Protein AF-A0A919N5I5-F1 (afdb_monomer)

Structure (mmCIF, N/CA/C/O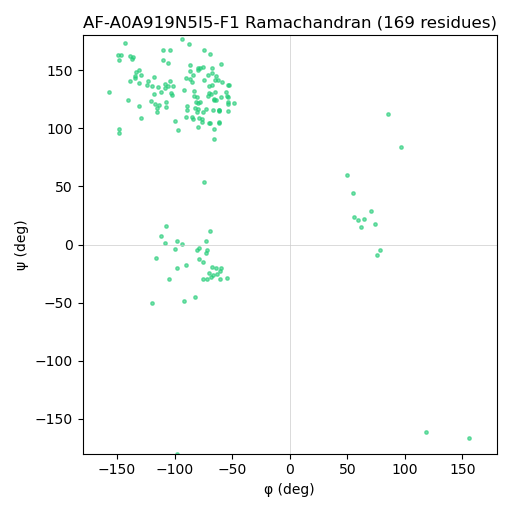 backbone):
data_AF-A0A919N5I5-F1
#
_entry.id   AF-A0A919N5I5-F1
#
loop_
_atom_site.group_PDB
_atom_site.id
_atom_site.type_symbol
_atom_site.label_atom_id
_atom_site.label_alt_id
_atom_site.label_comp_id
_atom_site.label_asym_id
_atom_site.label_entity_id
_atom_site.label_seq_id
_atom_site.pdbx_PDB_ins_code
_atom_site.Cartn_x
_atom_site.Cartn_y
_atom_site.Cartn_z
_atom_site.occupancy
_atom_site.B_iso_or_equiv
_atom_site.auth_seq_id
_atom_site.auth_comp_id
_atom_site.auth_asym_id
_atom_site.auth_atom_id
_atom_site.pdbx_PDB_model_num
ATOM 1 N N . MET A 1 1 ? -65.461 -66.651 -20.686 1.00 48.34 1 MET A N 1
ATOM 2 C CA . MET A 1 1 ? -64.246 -66.609 -21.538 1.00 48.34 1 MET A CA 1
ATOM 3 C C . MET A 1 1 ? -64.156 -65.234 -22.197 1.00 48.34 1 MET A C 1
ATOM 5 O O . MET A 1 1 ? -65.211 -64.728 -22.556 1.00 48.34 1 MET A O 1
ATOM 9 N N . ARG A 1 2 ? -62.933 -64.692 -22.369 1.00 40.25 2 ARG A N 1
ATOM 10 C CA . ARG A 1 2 ? -62.516 -63.310 -22.759 1.00 40.25 2 ARG A CA 1
ATOM 11 C C . ARG A 1 2 ? -62.177 -62.447 -21.528 1.00 40.25 2 ARG A C 1
ATOM 13 O O . ARG A 1 2 ? -63.072 -61.957 -20.861 1.00 40.25 2 ARG A O 1
ATOM 20 N N . SER A 1 3 ? -60.959 -62.532 -20.989 1.00 40.25 3 SER A N 1
ATOM 21 C CA . SER A 1 3 ? -59.643 -62.041 -21.462 1.00 40.25 3 SER A CA 1
ATOM 22 C C . SER A 1 3 ? -59.377 -60.580 -21.084 1.00 40.25 3 SER A C 1
ATOM 24 O O . SER A 1 3 ? -59.998 -59.657 -21.594 1.00 40.25 3 SER A O 1
ATOM 26 N N . ILE A 1 4 ? -58.400 -60.457 -20.190 1.00 49.78 4 ILE A N 1
ATOM 27 C CA . ILE A 1 4 ? -57.733 -59.305 -19.580 1.00 49.78 4 ILE A CA 1
ATOM 28 C C . ILE A 1 4 ? -56.972 -58.484 -20.633 1.00 49.78 4 ILE A C 1
ATOM 30 O O . ILE A 1 4 ? -56.346 -59.081 -21.498 1.00 49.78 4 ILE A O 1
ATOM 34 N N . PHE A 1 5 ? -56.921 -57.155 -20.488 1.00 42.16 5 PHE A N 1
ATOM 35 C CA . PHE A 1 5 ? -55.751 -56.338 -20.856 1.00 42.16 5 PHE A CA 1
ATOM 36 C C . PHE A 1 5 ? -55.679 -55.127 -19.912 1.00 42.16 5 PHE A C 1
ATOM 38 O O . PHE A 1 5 ? -56.416 -54.155 -20.064 1.00 42.16 5 PHE A O 1
ATOM 45 N N . ARG A 1 6 ? -54.823 -55.208 -18.884 1.00 51.31 6 ARG A N 1
ATOM 46 C CA . ARG A 1 6 ? -54.461 -54.059 -18.041 1.00 51.31 6 ARG A CA 1
ATOM 47 C C . ARG A 1 6 ? -53.255 -53.377 -18.674 1.00 51.31 6 ARG A C 1
ATOM 49 O O . ARG A 1 6 ? -52.186 -53.972 -18.755 1.00 51.31 6 ARG A O 1
ATOM 56 N N . TRP A 1 7 ? -53.445 -52.142 -19.116 1.00 39.84 7 TRP A N 1
ATOM 57 C CA . TRP A 1 7 ? -52.372 -51.275 -19.583 1.00 39.84 7 TRP A CA 1
ATOM 58 C C . TRP A 1 7 ? -51.662 -50.669 -18.370 1.00 39.84 7 TRP A C 1
ATOM 60 O O . TRP A 1 7 ? -52.276 -49.933 -17.600 1.00 39.84 7 TRP A O 1
ATOM 70 N N . PHE A 1 8 ? -50.380 -50.982 -18.186 1.00 46.28 8 PHE A N 1
ATOM 71 C CA . PHE A 1 8 ? -49.510 -50.220 -17.293 1.00 46.28 8 PHE A CA 1
ATOM 72 C C . PHE A 1 8 ? -48.951 -49.033 -18.082 1.00 46.28 8 PHE A C 1
ATOM 74 O O . PHE A 1 8 ? -48.143 -49.214 -18.990 1.00 46.28 8 PHE A O 1
ATOM 81 N N . ALA A 1 9 ? -49.402 -47.822 -17.759 1.00 48.09 9 ALA A N 1
ATOM 82 C CA . ALA A 1 9 ? -48.780 -46.600 -18.251 1.00 48.09 9 ALA A CA 1
ATOM 83 C C . ALA A 1 9 ? -47.470 -46.371 -17.483 1.00 48.09 9 ALA A C 1
ATOM 85 O O . ALA A 1 9 ? -47.483 -46.145 -16.273 1.00 48.09 9 ALA A O 1
ATOM 86 N N . VAL A 1 10 ? -46.337 -46.449 -18.180 1.00 51.06 10 VAL A N 1
ATOM 87 C CA . VAL A 1 10 ? -45.037 -46.024 -17.650 1.00 51.06 10 VAL A CA 1
ATOM 88 C C . VAL A 1 10 ? -44.977 -44.500 -17.752 1.00 51.06 10 VAL A C 1
ATOM 90 O O . VAL A 1 10 ? -44.902 -43.947 -18.846 1.00 51.06 10 VAL A O 1
ATOM 93 N N . LEU A 1 11 ? -45.042 -43.814 -16.610 1.00 48.66 11 LEU A N 1
ATOM 94 C CA . LEU A 1 11 ? -44.773 -42.380 -16.513 1.00 48.66 11 LEU A CA 1
ATOM 95 C C . LEU A 1 11 ? -43.258 -42.159 -16.572 1.00 48.66 11 LEU A C 1
ATOM 97 O O . LEU A 1 11 ? -42.541 -42.456 -15.619 1.00 48.66 11 LEU A O 1
ATOM 101 N N . VAL A 1 12 ? -42.770 -41.629 -17.692 1.00 52.97 12 VAL A N 1
ATOM 102 C CA . VAL A 1 12 ? -41.403 -41.107 -17.797 1.00 52.97 12 VAL A CA 1
ATOM 103 C C . VAL A 1 12 ? -41.393 -39.716 -17.165 1.00 52.97 12 VAL A C 1
ATOM 105 O O . VAL A 1 12 ? -41.841 -38.741 -17.768 1.00 52.97 12 VAL A O 1
ATOM 108 N N . ALA A 1 13 ? -40.909 -39.619 -15.927 1.00 51.59 13 ALA A N 1
ATOM 109 C CA . ALA A 1 13 ? -40.648 -38.336 -15.287 1.00 51.59 13 ALA A CA 1
ATOM 110 C C . ALA A 1 13 ? -39.449 -37.671 -15.983 1.00 51.59 13 ALA A C 1
ATOM 112 O O . ALA A 1 13 ? -38.303 -38.079 -15.808 1.00 51.59 13 ALA A O 1
ATOM 113 N N . SER A 1 14 ? -39.724 -36.662 -16.808 1.00 55.22 14 SER A N 1
ATOM 114 C CA . SER A 1 14 ? -38.689 -35.828 -17.417 1.00 55.22 14 SER A CA 1
ATOM 115 C C . SER A 1 14 ? -38.164 -34.860 -16.360 1.00 55.22 14 SER A C 1
ATOM 117 O O . SER A 1 14 ? -38.851 -33.910 -15.987 1.00 55.22 14 SER A O 1
ATOM 119 N N . ALA A 1 15 ? -36.961 -35.114 -15.846 1.00 57.22 15 ALA A N 1
ATOM 120 C CA . ALA A 1 15 ? -36.258 -34.160 -15.002 1.00 57.22 15 ALA A CA 1
ATOM 121 C C . ALA A 1 15 ? -35.809 -32.976 -15.873 1.00 57.22 15 ALA A C 1
ATOM 123 O O . ALA A 1 15 ? -34.873 -33.090 -16.663 1.00 57.22 15 ALA A O 1
ATOM 124 N N . LEU A 1 16 ? -36.502 -31.843 -15.748 1.00 57.31 16 LEU A N 1
ATOM 125 C CA . LEU A 1 16 ? -36.022 -30.556 -16.243 1.00 57.31 16 LEU A CA 1
ATOM 126 C C . LEU A 1 16 ? -34.719 -30.233 -15.502 1.00 57.31 16 LEU A C 1
ATOM 128 O O . LEU A 1 16 ? -34.734 -29.891 -14.320 1.00 57.31 16 LEU A O 1
ATOM 132 N N . GLY A 1 17 ? -33.589 -30.391 -16.189 1.00 53.09 17 GLY A N 1
ATOM 133 C CA . GLY A 1 17 ? -32.294 -29.947 -15.696 1.00 53.09 17 GLY A CA 1
ATOM 134 C C . GLY A 1 17 ? -32.324 -28.435 -15.504 1.00 53.09 17 GLY A C 1
ATOM 135 O O . GLY A 1 17 ? -32.486 -27.689 -16.469 1.00 53.09 17 GLY A O 1
ATOM 136 N N . ALA A 1 18 ? -32.189 -27.980 -14.260 1.00 59.59 18 ALA A N 1
ATOM 137 C CA . ALA A 1 18 ? -31.949 -26.576 -13.979 1.00 59.59 18 ALA A CA 1
ATOM 138 C C . ALA A 1 18 ? -30.616 -26.190 -14.632 1.00 59.59 18 ALA A C 1
ATOM 140 O O . ALA A 1 18 ? -29.561 -26.712 -14.268 1.00 59.59 18 ALA A O 1
ATOM 141 N N . ALA A 1 19 ? -30.668 -25.301 -15.622 1.00 57.72 19 ALA A N 1
ATOM 142 C CA . ALA A 1 19 ? -29.478 -24.663 -16.148 1.00 57.72 19 ALA A CA 1
ATOM 143 C C . ALA A 1 19 ? -28.837 -23.866 -15.003 1.00 57.72 19 ALA A C 1
ATOM 145 O O . ALA A 1 19 ? -29.350 -22.824 -14.595 1.00 57.72 19 ALA A O 1
ATOM 146 N N . VAL A 1 20 ? -27.735 -24.378 -14.459 1.00 60.53 20 VAL A N 1
ATOM 147 C CA . VAL A 1 20 ? -26.831 -23.606 -13.604 1.00 60.53 20 VAL A CA 1
ATOM 148 C C . VAL A 1 20 ? -26.205 -22.527 -14.480 1.00 60.53 20 VAL A C 1
ATOM 150 O O . VAL A 1 20 ? -25.206 -22.748 -15.159 1.00 60.53 20 VAL A O 1
ATOM 153 N N . GLY A 1 21 ? -26.852 -21.362 -14.524 1.00 59.56 21 GLY A N 1
ATOM 154 C CA . GLY A 1 21 ? -26.219 -20.148 -15.016 1.00 59.56 21 GLY A CA 1
ATOM 155 C C . GLY A 1 21 ? -24.985 -19.826 -14.164 1.00 59.56 21 GLY A C 1
ATOM 156 O O . GLY A 1 21 ? -24.917 -20.252 -13.005 1.00 59.56 21 GLY A O 1
ATOM 157 N N . PRO A 1 22 ? -23.995 -19.097 -14.708 1.00 56.72 22 PRO A N 1
ATOM 158 C CA . PRO A 1 22 ? -22.871 -18.632 -13.909 1.00 56.72 22 PRO A CA 1
ATOM 159 C C . PRO A 1 22 ? -23.411 -17.849 -12.709 1.00 56.72 22 PRO A C 1
ATOM 161 O O . PRO A 1 22 ? -24.243 -16.953 -12.868 1.00 56.72 22 PRO A O 1
ATOM 164 N N . LEU A 1 23 ? -22.968 -18.227 -11.508 1.00 51.25 23 LEU A N 1
ATOM 165 C CA . LEU A 1 23 ? -23.279 -17.490 -10.288 1.00 51.25 23 LEU A CA 1
ATOM 166 C C . LEU A 1 23 ? -22.904 -16.015 -10.507 1.00 51.25 23 LEU A C 1
ATOM 168 O O . LEU A 1 23 ? -21.836 -15.751 -11.073 1.00 51.25 23 LEU A O 1
ATOM 172 N N . PRO A 1 24 ? -23.741 -15.052 -10.082 1.00 52.16 24 PRO A N 1
ATOM 173 C CA . PRO A 1 24 ? -23.324 -13.660 -10.085 1.00 52.16 24 PRO A CA 1
ATOM 174 C C . PRO A 1 24 ? -22.035 -13.564 -9.266 1.00 52.16 24 PRO A C 1
ATOM 176 O O . PRO A 1 24 ? -21.958 -14.115 -8.166 1.00 52.16 24 PRO A O 1
ATOM 179 N N . ALA A 1 25 ? -21.013 -12.907 -9.817 1.00 56.06 25 ALA A N 1
ATOM 180 C CA . ALA A 1 25 ? -19.804 -12.603 -9.067 1.00 56.06 25 A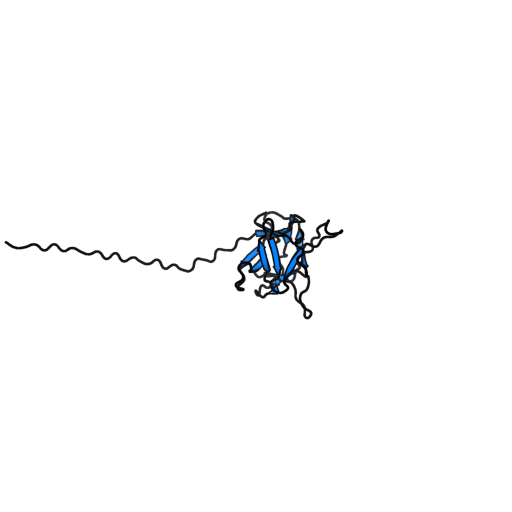LA A CA 1
ATOM 181 C C . ALA A 1 25 ? -20.236 -11.877 -7.788 1.00 56.06 25 ALA A C 1
ATOM 183 O O . ALA A 1 25 ? -20.831 -10.801 -7.859 1.00 56.06 25 ALA A O 1
ATOM 184 N N . SER A 1 26 ? -20.017 -12.497 -6.627 1.00 57.47 26 SER A N 1
ATOM 185 C CA . SER A 1 26 ? -20.313 -11.867 -5.344 1.00 57.47 26 SER A CA 1
ATOM 186 C C . SER A 1 26 ? -19.594 -10.523 -5.310 1.00 57.47 26 SER A C 1
ATOM 188 O O . SER A 1 26 ? -18.373 -10.489 -5.489 1.00 57.47 26 SER A O 1
ATOM 190 N N . ALA A 1 27 ? -20.334 -9.430 -5.116 1.00 62.56 27 ALA A N 1
ATOM 191 C CA . ALA A 1 27 ? -19.728 -8.120 -4.927 1.00 62.56 27 ALA A CA 1
ATOM 192 C C . ALA A 1 27 ? -18.706 -8.226 -3.786 1.00 62.56 27 ALA A C 1
ATOM 194 O O . ALA A 1 27 ? -19.040 -8.668 -2.686 1.00 62.56 27 ALA A O 1
ATOM 195 N N . GLN A 1 28 ? -17.446 -7.909 -4.075 1.00 79.06 28 GLN A N 1
ATOM 196 C CA . GLN A 1 28 ? -16.377 -7.992 -3.086 1.00 79.06 28 GLN A CA 1
ATOM 197 C C . GLN A 1 28 ? -16.633 -6.977 -1.975 1.00 79.06 28 GLN A C 1
ATOM 199 O O . GLN A 1 28 ? -16.923 -5.812 -2.248 1.00 79.06 28 GLN A O 1
ATOM 204 N N . ALA A 1 29 ? -16.538 -7.428 -0.724 1.00 89.75 29 ALA A N 1
ATOM 205 C CA . ALA A 1 29 ? -16.759 -6.568 0.428 1.00 89.75 29 ALA A CA 1
ATOM 206 C C . ALA A 1 29 ? -15.652 -5.507 0.540 1.00 89.75 29 ALA A C 1
ATOM 208 O O . ALA A 1 29 ? -14.463 -5.800 0.385 1.00 89.75 29 ALA A O 1
ATOM 209 N N . SER A 1 30 ? -16.063 -4.278 0.838 1.00 94.25 30 SER A N 1
ATOM 210 C CA . SER A 1 30 ? -15.179 -3.187 1.241 1.00 94.25 30 SER A CA 1
ATOM 211 C C . SER A 1 30 ? -14.700 -3.382 2.679 1.00 94.25 30 SER A C 1
ATOM 213 O O . SER A 1 30 ? -15.495 -3.752 3.546 1.00 94.25 30 SER A O 1
ATOM 215 N N . GLN A 1 31 ? -13.441 -3.065 2.953 1.00 95.88 31 GLN A N 1
ATOM 216 C CA . GLN A 1 31 ? -12.832 -3.187 4.276 1.00 95.88 31 GLN A CA 1
ATOM 217 C C . GLN A 1 31 ? -11.759 -2.120 4.493 1.00 95.88 31 GLN A C 1
ATOM 219 O O . GLN A 1 31 ? -11.201 -1.593 3.536 1.00 95.88 31 GLN A O 1
ATOM 224 N N . ASN A 1 32 ? -11.437 -1.821 5.742 1.00 97.69 32 ASN A N 1
ATOM 225 C CA . ASN A 1 32 ? -10.263 -1.035 6.084 1.00 97.69 32 ASN A CA 1
ATOM 226 C C . ASN A 1 32 ? -8.998 -1.891 5.948 1.00 97.69 32 ASN A C 1
ATOM 228 O O . ASN A 1 32 ? -9.039 -3.109 6.132 1.00 97.69 32 ASN A O 1
ATOM 232 N N . LEU A 1 33 ? -7.875 -1.232 5.671 1.00 97.88 33 LEU A N 1
ATOM 233 C CA . LEU A 1 33 ? -6.529 -1.774 5.840 1.00 97.88 33 LEU A CA 1
ATOM 234 C C . LEU A 1 33 ? -5.833 -0.907 6.883 1.00 97.88 33 LEU A C 1
ATOM 236 O O . LEU A 1 33 ? -5.737 0.298 6.669 1.00 97.88 33 LEU A O 1
ATOM 240 N N . TRP A 1 34 ? -5.376 -1.477 7.995 1.00 98.06 34 TRP A N 1
ATOM 241 C CA . TRP A 1 34 ? -4.714 -0.701 9.049 1.00 98.06 34 TRP A CA 1
ATOM 242 C C . TRP A 1 34 ? -3.401 -1.329 9.487 1.00 98.06 34 TRP A C 1
ATOM 244 O O . TRP A 1 34 ? -3.205 -2.545 9.407 1.00 98.06 34 TRP A O 1
ATOM 254 N N . ASN A 1 35 ? -2.487 -0.471 9.920 1.00 97.75 35 ASN A N 1
ATOM 255 C CA . ASN A 1 35 ? -1.136 -0.857 10.284 1.00 97.75 35 ASN A CA 1
ATOM 256 C C . ASN A 1 35 ? -1.072 -1.349 11.735 1.00 97.75 35 ASN A C 1
ATOM 258 O O . ASN A 1 35 ? -1.691 -0.762 12.620 1.00 97.75 35 ASN A O 1
ATOM 262 N N . ALA A 1 36 ? -0.300 -2.403 11.995 1.00 95.75 36 ALA A N 1
ATOM 263 C CA . ALA A 1 36 ? -0.216 -2.995 13.325 1.00 95.75 36 ALA A CA 1
ATOM 264 C C . ALA A 1 36 ? 0.515 -2.121 14.352 1.00 95.75 36 ALA A C 1
ATOM 266 O O . ALA A 1 36 ? 0.273 -2.265 15.549 1.00 95.75 36 ALA A O 1
ATOM 267 N N . LYS A 1 37 ? 1.396 -1.218 13.907 1.00 94.88 37 LYS A N 1
ATOM 268 C CA . LYS A 1 37 ? 2.175 -0.359 14.802 1.00 94.88 37 LYS A CA 1
ATOM 269 C C . LYS A 1 37 ? 1.407 0.874 15.269 1.00 94.88 37 LYS A C 1
ATOM 271 O O . LYS A 1 37 ? 1.490 1.232 16.441 1.00 94.88 37 LYS A O 1
ATOM 276 N N . SER A 1 38 ? 0.722 1.541 14.346 1.00 96.00 38 SER A N 1
ATOM 277 C CA . SER A 1 38 ? 0.042 2.820 14.595 1.00 96.00 38 SER A CA 1
ATOM 278 C C . SER A 1 38 ? -1.450 2.679 14.867 1.00 96.00 38 SER A C 1
ATOM 280 O O . SER A 1 38 ? -2.055 3.597 15.410 1.00 96.00 38 SER A O 1
ATOM 282 N N . ASP A 1 39 ? -2.043 1.554 14.461 1.00 95.94 39 ASP A N 1
ATOM 283 C CA . ASP A 1 39 ? -3.490 1.349 14.404 1.00 95.94 39 ASP A CA 1
ATOM 284 C C . ASP A 1 39 ? -4.230 2.300 13.438 1.00 95.94 39 ASP A C 1
ATOM 286 O O . ASP A 1 39 ? -5.455 2.418 13.472 1.00 95.94 39 ASP A O 1
ATOM 290 N N . TRP A 1 40 ? -3.487 2.975 12.553 1.00 97.75 40 TRP A N 1
ATOM 291 C CA . TRP A 1 40 ? -4.014 3.902 11.553 1.00 97.75 40 TRP A CA 1
ATOM 292 C C . TRP A 1 40 ? -4.426 3.180 10.279 1.00 97.75 40 TRP A C 1
ATOM 294 O O . TRP A 1 40 ? -3.827 2.175 9.887 1.00 97.75 40 TRP A O 1
ATOM 304 N N . CYS A 1 41 ? -5.431 3.731 9.612 1.00 98.31 41 CYS A N 1
ATOM 305 C CA . CYS A 1 41 ? -5.986 3.219 8.376 1.00 98.31 41 CYS A CA 1
ATOM 306 C C . CYS A 1 41 ? -5.267 3.813 7.162 1.00 98.31 41 CYS A C 1
ATOM 308 O O . CYS A 1 41 ? -4.890 4.984 7.146 1.00 98.31 41 CYS A O 1
ATOM 310 N N . LEU A 1 42 ? -5.097 2.986 6.132 1.00 98.56 42 LEU A N 1
ATOM 311 C CA . LEU A 1 42 ? -4.664 3.419 4.813 1.00 98.56 42 LEU A CA 1
ATOM 312 C C . LEU A 1 42 ? -5.794 4.207 4.153 1.00 98.56 42 LEU A C 1
ATOM 314 O O . LEU A 1 42 ? -6.917 3.713 4.030 1.00 98.56 42 LEU A O 1
ATOM 318 N N . GLU A 1 43 ? -5.475 5.397 3.675 1.00 98.00 43 GLU A N 1
ATOM 319 C CA . GLU A 1 43 ? -6.417 6.336 3.093 1.00 98.00 43 GLU A CA 1
ATOM 320 C C . GLU A 1 43 ? -6.013 6.705 1.667 1.00 98.00 43 GLU A C 1
ATOM 322 O O . GLU A 1 43 ? -4.839 6.892 1.335 1.00 98.00 43 GLU A O 1
ATOM 327 N N . SER A 1 44 ? -7.024 6.812 0.811 1.00 96.50 44 SER A N 1
ATOM 328 C CA . SER A 1 44 ? -6.903 7.343 -0.540 1.00 96.50 44 SER A CA 1
ATOM 329 C C . SER A 1 44 ? -7.761 8.582 -0.696 1.00 96.50 44 SER A C 1
ATOM 331 O O . SER A 1 44 ? -8.882 8.659 -0.194 1.00 96.50 44 SER A O 1
ATOM 333 N N . GLN A 1 45 ? -7.269 9.534 -1.476 1.00 91.94 45 GLN A N 1
ATOM 334 C CA . GLN A 1 45 ? -8.111 10.627 -1.939 1.00 91.94 45 GLN A CA 1
ATOM 335 C C . GLN A 1 45 ? -8.947 10.143 -3.128 1.00 91.94 45 GLN A C 1
ATOM 337 O O . GLN A 1 45 ? -8.506 9.284 -3.892 1.00 91.94 45 GLN A O 1
ATOM 342 N N . ASN A 1 46 ? -10.141 10.710 -3.313 1.00 88.62 46 ASN A N 1
ATOM 343 C CA . ASN A 1 46 ? -10.995 10.444 -4.476 1.00 88.62 46 ASN A CA 1
ATOM 344 C C . ASN A 1 46 ? -10.447 11.149 -5.739 1.00 88.62 46 ASN A C 1
ATOM 346 O O . ASN A 1 46 ? -11.111 11.984 -6.354 1.00 88.62 46 ASN A O 1
ATOM 350 N N . GLN A 1 47 ? -9.172 10.905 -6.048 1.00 93.00 47 GLN A N 1
ATOM 351 C CA . GLN A 1 47 ? -8.428 11.564 -7.108 1.00 93.00 47 GLN A CA 1
ATOM 352 C C . GLN A 1 47 ? -7.253 10.686 -7.558 1.00 93.00 47 GLN A C 1
ATOM 354 O O . GLN A 1 47 ? -6.446 10.219 -6.754 1.00 93.00 47 GLN A O 1
ATOM 359 N N . ALA A 1 48 ? -7.117 10.506 -8.873 1.00 94.38 48 ALA A N 1
ATOM 360 C CA . ALA A 1 48 ? -5.975 9.813 -9.455 1.00 94.38 48 ALA A CA 1
ATOM 361 C C . ALA A 1 48 ? -4.669 10.605 -9.275 1.00 94.38 48 ALA A C 1
ATOM 363 O O . ALA A 1 48 ? -4.655 11.836 -9.291 1.00 94.38 48 ALA A O 1
ATOM 364 N N . ASN A 1 49 ? -3.555 9.878 -9.214 1.00 95.88 49 ASN A N 1
ATOM 365 C CA . ASN A 1 49 ? -2.203 10.410 -9.042 1.00 95.88 49 ASN A CA 1
ATOM 366 C C . ASN A 1 49 ? -1.932 11.114 -7.719 1.00 95.88 49 ASN A C 1
ATOM 368 O O . ASN A 1 49 ? -1.015 11.931 -7.639 1.00 95.88 49 ASN A O 1
ATOM 372 N N . VAL A 1 50 ? -2.723 10.815 -6.701 1.00 96.50 50 VAL A N 1
ATOM 373 C CA . VAL A 1 50 ? -2.482 11.336 -5.366 1.00 96.50 50 VAL A CA 1
ATOM 374 C C . VAL A 1 50 ? -1.922 10.223 -4.504 1.00 96.50 50 VAL A C 1
ATOM 376 O O . VAL A 1 50 ? -2.362 9.072 -4.594 1.00 96.50 50 VAL A O 1
ATOM 379 N N . GLU A 1 51 ? -0.903 10.564 -3.721 1.00 97.75 51 GLU A N 1
ATOM 380 C CA . GLU A 1 51 ? -0.311 9.636 -2.771 1.00 97.75 51 GLU A CA 1
ATOM 381 C C . GLU A 1 51 ? -1.366 9.154 -1.778 1.00 97.75 51 GLU A C 1
ATOM 383 O O . GLU A 1 51 ? -2.231 9.908 -1.325 1.00 97.75 51 GLU A O 1
ATOM 388 N N . VAL A 1 52 ? -1.292 7.865 -1.472 1.00 98.12 52 VAL A N 1
ATOM 389 C CA . VAL A 1 52 ? -2.038 7.306 -0.349 1.00 98.12 52 VAL A CA 1
ATOM 390 C C . VAL A 1 52 ? -1.299 7.654 0.935 1.00 98.12 52 VAL A C 1
ATOM 392 O O . VAL A 1 52 ? -0.081 7.831 0.932 1.00 98.12 52 VAL A O 1
ATOM 395 N N . PHE A 1 53 ? -2.025 7.762 2.035 1.00 98.12 53 PHE A N 1
ATOM 396 C CA . PHE A 1 53 ? -1.449 8.150 3.317 1.00 98.12 53 PHE A CA 1
ATOM 397 C C . PHE A 1 53 ? -2.111 7.384 4.459 1.00 98.12 53 PHE A C 1
ATOM 399 O O . PHE A 1 53 ? -3.051 6.624 4.249 1.00 98.12 53 PHE A O 1
ATOM 406 N N . MET A 1 54 ? -1.581 7.554 5.662 1.00 98.06 54 MET A N 1
ATOM 407 C CA . MET A 1 54 ? -2.080 6.949 6.890 1.00 98.06 54 MET A CA 1
ATOM 408 C C . MET A 1 54 ? -2.731 8.014 7.766 1.00 98.06 54 MET A C 1
ATOM 410 O O . MET A 1 54 ? -2.183 9.106 7.936 1.00 98.06 54 MET A O 1
ATOM 414 N N . SER A 1 55 ? -3.868 7.677 8.354 1.00 97.19 55 SER A N 1
ATOM 415 C CA . SER A 1 55 ? -4.630 8.537 9.261 1.00 97.19 55 SER A CA 1
ATOM 416 C C . SER A 1 55 ? -5.376 7.680 10.282 1.00 97.19 55 SER A C 1
ATOM 418 O O . SER A 1 55 ? -5.534 6.470 10.106 1.00 97.19 55 SER A O 1
ATOM 420 N N . GLU A 1 56 ? -5.825 8.283 11.379 1.00 96.88 56 GLU A N 1
ATOM 421 C CA . GLU A 1 56 ? -6.664 7.574 12.346 1.00 96.88 56 GLU A CA 1
ATOM 422 C C . GLU A 1 56 ? -7.884 6.955 11.653 1.00 96.88 56 GLU A C 1
ATOM 424 O O . GLU A 1 56 ? -8.509 7.573 10.790 1.00 96.88 56 GLU A O 1
ATOM 429 N N . CYS A 1 57 ? -8.219 5.719 12.022 1.00 97.38 57 CYS A N 1
ATOM 430 C CA . CYS A 1 57 ? -9.368 5.034 11.447 1.00 97.38 57 CYS A CA 1
ATOM 431 C C . CYS A 1 57 ? -10.676 5.735 11.840 1.00 97.38 57 CYS A C 1
ATOM 433 O O . CYS A 1 57 ? -10.985 5.869 13.025 1.00 97.38 57 CYS A O 1
ATOM 435 N N . ILE A 1 58 ? -11.478 6.121 10.849 1.00 95.94 58 ILE A N 1
ATOM 436 C CA . ILE A 1 58 ? -12.773 6.778 11.028 1.00 95.94 58 ILE A CA 1
ATOM 437 C C . ILE A 1 58 ? -13.874 5.837 10.541 1.00 95.94 58 ILE A C 1
ATOM 439 O O . ILE A 1 58 ? -13.933 5.441 9.372 1.00 95.94 58 ILE A O 1
ATOM 443 N N . SER A 1 59 ? -14.785 5.494 11.455 1.00 92.31 59 SER A N 1
ATOM 444 C CA . SER A 1 59 ? -15.856 4.541 11.167 1.00 92.31 59 SER A CA 1
ATOM 445 C C . SER A 1 59 ? -16.736 5.026 10.014 1.00 92.31 59 SER A C 1
ATOM 447 O O . SER A 1 59 ? -17.249 6.146 10.008 1.00 92.31 59 SER A O 1
ATOM 449 N N . GLY A 1 60 ? -16.906 4.163 9.013 1.00 88.75 60 GLY A N 1
ATOM 450 C CA . GLY A 1 60 ? -17.737 4.443 7.844 1.00 88.75 60 GLY A CA 1
ATOM 451 C C . GLY A 1 60 ? -17.108 5.341 6.771 1.00 88.75 60 GLY A C 1
ATOM 452 O O . GLY A 1 60 ? -17.723 5.470 5.711 1.00 88.75 60 GLY A O 1
ATOM 453 N N . GLN A 1 61 ? -15.906 5.897 6.975 1.00 94.19 61 GLN A N 1
ATOM 454 C CA . GLN A 1 61 ? -15.253 6.749 5.974 1.00 94.19 61 GLN A CA 1
ATOM 455 C C . GLN A 1 61 ? -14.889 5.944 4.720 1.00 94.19 61 GLN A C 1
ATOM 457 O O . GLN A 1 61 ? -14.209 4.921 4.796 1.00 94.19 61 GLN A O 1
ATOM 462 N N . ARG A 1 62 ? -15.350 6.394 3.546 1.00 95.00 62 ARG A N 1
ATOM 463 C CA . ARG A 1 62 ? -15.190 5.648 2.284 1.00 95.00 62 ARG A CA 1
ATOM 464 C C . ARG A 1 62 ? -13.770 5.733 1.729 1.00 95.00 62 ARG A C 1
ATOM 466 O O . ARG A 1 62 ? -13.312 4.796 1.089 1.00 95.00 62 ARG A O 1
ATOM 473 N N . GLU A 1 63 ? -13.073 6.830 2.002 1.00 96.06 63 GLU A N 1
ATOM 474 C CA . GLU A 1 63 ? -11.679 7.093 1.622 1.00 96.06 63 GLU A CA 1
ATOM 475 C C . GLU A 1 63 ? -10.694 6.103 2.268 1.00 96.06 63 GLU A C 1
ATOM 477 O O . GLU A 1 63 ? -9.628 5.834 1.711 1.00 96.06 63 GLU A O 1
ATOM 482 N N . GLN A 1 64 ? -11.075 5.529 3.413 1.00 97.50 64 GLN A N 1
ATOM 483 C CA . GLN A 1 64 ? -10.304 4.538 4.171 1.00 97.50 64 GLN A CA 1
ATOM 484 C C . GLN A 1 64 ? -10.741 3.092 3.902 1.00 97.50 64 GLN A C 1
ATOM 486 O O . GLN A 1 64 ? -10.245 2.154 4.538 1.00 97.50 64 GLN A O 1
ATOM 491 N N . LYS A 1 65 ? -11.694 2.897 2.985 1.00 97.31 65 LYS A N 1
ATOM 492 C CA . LYS A 1 65 ? -12.201 1.582 2.605 1.00 97.31 65 LYS A CA 1
ATOM 493 C C . LYS A 1 65 ? -11.637 1.147 1.265 1.00 97.31 65 LYS A C 1
ATOM 495 O O . LYS A 1 65 ? -11.530 1.918 0.315 1.00 97.31 65 LYS A O 1
ATOM 500 N N . TRP A 1 66 ? -11.334 -0.138 1.196 1.00 97.62 66 TRP A N 1
ATOM 501 C CA . TRP A 1 66 ? -10.658 -0.791 0.094 1.00 97.62 66 TRP A CA 1
ATOM 502 C C . TRP A 1 66 ? -11.363 -2.095 -0.257 1.00 97.62 66 TRP A C 1
ATOM 504 O O . TRP A 1 66 ? -11.843 -2.827 0.606 1.00 97.62 66 TRP A O 1
ATOM 514 N N . VAL A 1 67 ? -11.405 -2.405 -1.542 1.00 96.69 67 VAL A N 1
ATOM 515 C CA . VAL A 1 67 ? -11.918 -3.650 -2.096 1.00 96.69 67 VAL A CA 1
ATOM 516 C C . VAL A 1 67 ? -10.725 -4.469 -2.575 1.00 96.69 67 VAL A C 1
ATOM 518 O O . VAL A 1 67 ? -9.937 -4.007 -3.403 1.00 96.69 67 VAL A O 1
ATOM 521 N N . LEU A 1 68 ? -10.594 -5.689 -2.054 1.00 95.88 68 LEU A N 1
ATOM 522 C CA . LEU A 1 68 ? -9.570 -6.640 -2.484 1.00 95.88 68 LEU A CA 1
ATOM 523 C C . LEU A 1 68 ? -10.129 -7.483 -3.629 1.00 95.88 68 LEU A C 1
ATOM 525 O O . LEU A 1 68 ? -11.022 -8.309 -3.433 1.00 95.88 68 LEU A O 1
ATOM 529 N N . VAL A 1 69 ? -9.610 -7.263 -4.834 1.00 95.25 69 VAL A N 1
ATOM 530 C CA . VAL A 1 69 ? -10.052 -7.955 -6.049 1.00 95.25 69 VAL A CA 1
ATOM 531 C C . VAL A 1 69 ? -8.980 -8.951 -6.478 1.00 95.25 69 VAL A C 1
ATOM 533 O O . VAL A 1 69 ? -7.883 -8.496 -6.795 1.00 95.25 69 VAL A O 1
ATOM 536 N N . PRO A 1 70 ? -9.241 -10.275 -6.530 1.00 94.75 70 PRO A N 1
ATOM 537 C CA . PRO A 1 70 ? -8.265 -11.237 -7.025 1.00 94.75 70 PRO A CA 1
ATOM 538 C C . PRO A 1 70 ? -7.772 -10.842 -8.416 1.00 94.75 70 PRO A C 1
ATOM 540 O O . PRO A 1 70 ? -8.565 -10.593 -9.329 1.00 94.75 70 PRO A O 1
ATOM 543 N N . ALA A 1 71 ? -6.458 -10.752 -8.572 1.00 92.69 71 ALA A N 1
ATOM 544 C CA . ALA A 1 71 ? -5.840 -10.429 -9.840 1.00 92.69 71 ALA A CA 1
ATOM 545 C C . ALA A 1 71 ? -5.792 -11.673 -10.740 1.00 92.69 71 ALA A C 1
ATOM 547 O O . ALA A 1 71 ? -5.673 -12.808 -10.282 1.00 92.69 71 ALA A O 1
ATOM 548 N N . ALA A 1 72 ? -5.805 -11.467 -12.058 1.00 83.19 72 ALA A N 1
ATOM 549 C CA . ALA A 1 72 ? -5.755 -12.549 -13.049 1.00 83.19 72 ALA A CA 1
ATOM 550 C C . ALA A 1 72 ? -4.398 -13.300 -13.111 1.00 83.19 72 ALA A C 1
ATOM 552 O O . ALA A 1 72 ? -4.141 -14.031 -14.063 1.00 83.19 72 ALA A O 1
ATOM 553 N N . GLY A 1 73 ? -3.498 -13.096 -12.140 1.00 72.00 73 GLY A N 1
ATOM 554 C CA . GLY A 1 73 ? -2.124 -13.611 -12.124 1.00 72.00 73 GLY A CA 1
ATOM 555 C C . GLY A 1 73 ? -1.958 -15.065 -11.677 1.00 72.00 73 GLY A C 1
ATOM 556 O O . GLY A 1 73 ? -0.842 -15.572 -11.709 1.00 72.00 73 GLY A O 1
ATOM 557 N N . GLY A 1 74 ? -3.029 -15.741 -11.252 1.00 69.12 74 GLY A N 1
ATOM 558 C CA . GLY A 1 74 ? -3.002 -17.159 -10.870 1.00 69.12 74 GLY A CA 1
ATOM 559 C C . GLY A 1 74 ? -2.370 -17.463 -9.506 1.00 69.12 74 GLY A C 1
ATOM 560 O O . GLY A 1 74 ? -2.501 -18.585 -9.022 1.00 69.12 74 GLY A O 1
ATOM 561 N N . HIS A 1 75 ? -1.735 -16.488 -8.849 1.00 83.56 75 HIS A N 1
ATOM 562 C CA . HIS A 1 75 ? -1.313 -16.633 -7.460 1.00 83.56 75 HIS A CA 1
ATOM 563 C C . HIS A 1 75 ? -2.518 -1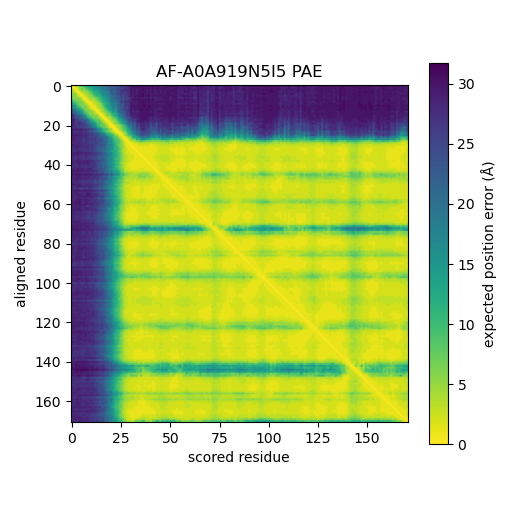6.382 -6.530 1.00 83.56 75 HIS A C 1
ATOM 565 O O . HIS A 1 75 ? -3.159 -15.338 -6.646 1.00 83.56 75 HIS A O 1
ATOM 571 N N . PRO A 1 76 ? -2.844 -17.300 -5.600 1.00 87.19 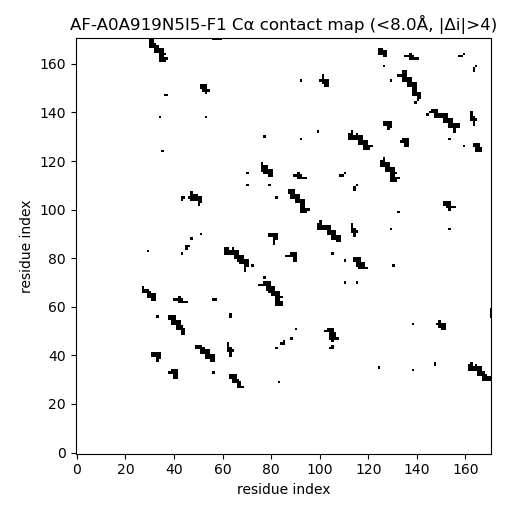76 PRO A N 1
ATOM 572 C CA . PRO A 1 76 ? -4.093 -17.251 -4.826 1.00 87.19 76 PRO A CA 1
ATOM 573 C C . PRO A 1 76 ? -4.204 -16.030 -3.907 1.00 87.19 76 PRO A C 1
ATOM 575 O O . PRO A 1 76 ? -5.304 -15.644 -3.526 1.00 87.19 76 PRO A O 1
ATOM 578 N N . ASN A 1 77 ? -3.068 -15.409 -3.585 1.00 93.88 77 ASN A N 1
ATOM 579 C CA . ASN A 1 77 ? -3.005 -14.220 -2.743 1.00 93.88 77 ASN A CA 1
ATOM 580 C C . ASN A 1 77 ? -2.668 -12.936 -3.514 1.00 93.88 77 ASN A C 1
ATOM 582 O O . ASN A 1 77 ? -2.218 -11.978 -2.899 1.00 93.88 77 ASN A O 1
ATOM 586 N N . ASP A 1 78 ? -2.789 -12.933 -4.841 1.00 96.06 78 ASP A N 1
ATOM 587 C CA . ASP A 1 78 ? -2.533 -11.757 -5.679 1.00 96.06 78 ASP A CA 1
ATOM 588 C C . ASP A 1 78 ? -3.806 -10.924 -5.852 1.00 96.06 78 ASP A C 1
ATOM 590 O O . ASP A 1 78 ? -4.808 -11.415 -6.377 1.00 96.06 78 ASP A O 1
ATOM 594 N N . TYR A 1 79 ? -3.771 -9.667 -5.410 1.00 97.38 79 TYR A N 1
ATOM 595 C CA . TYR A 1 79 ? -4.922 -8.772 -5.401 1.00 97.38 79 TYR A CA 1
ATOM 596 C C . TYR A 1 79 ? -4.616 -7.427 -6.057 1.00 97.38 79 TYR A C 1
ATOM 598 O O . TYR A 1 79 ? -3.538 -6.856 -5.902 1.00 97.38 79 TYR A O 1
ATOM 606 N N . LEU A 1 80 ? -5.624 -6.863 -6.717 1.00 97.75 80 LEU A N 1
ATOM 607 C CA . LEU A 1 80 ? -5.750 -5.420 -6.866 1.00 97.75 80 LEU A CA 1
ATOM 608 C C . LEU A 1 80 ? -6.403 -4.876 -5.595 1.00 97.75 80 LEU A C 1
ATOM 610 O O . LEU A 1 80 ? -7.467 -5.347 -5.190 1.00 97.75 80 LEU A O 1
ATOM 614 N N . ILE A 1 81 ? -5.775 -3.876 -4.986 1.00 97.94 81 ILE A N 1
ATOM 615 C CA . ILE A 1 81 ? -6.307 -3.171 -3.818 1.00 97.94 81 ILE A CA 1
ATOM 616 C C . ILE A 1 81 ? -6.916 -1.869 -4.334 1.00 97.94 81 ILE A C 1
ATOM 618 O O . ILE A 1 81 ? -6.190 -0.976 -4.765 1.00 97.94 81 ILE A O 1
ATOM 622 N N . LYS A 1 82 ? -8.246 -1.790 -4.376 1.00 97.81 82 LYS A N 1
ATOM 623 C CA . LYS A 1 82 ? -8.981 -0.699 -5.036 1.00 97.81 82 LYS A CA 1
ATOM 624 C C . LYS A 1 82 ? -9.702 0.146 -3.995 1.00 97.81 82 LYS A C 1
ATOM 626 O O . LYS A 1 82 ? -10.376 -0.451 -3.160 1.00 97.81 82 LYS A O 1
ATOM 631 N N . PRO A 1 83 ? -9.604 1.479 -4.001 1.00 97.38 83 PRO A N 1
ATOM 632 C CA . PRO A 1 83 ? -10.311 2.266 -3.013 1.00 97.38 83 PRO A CA 1
ATOM 633 C C . PRO A 1 83 ? -11.818 2.239 -3.304 1.00 97.38 83 PRO A C 1
ATOM 635 O O . PRO A 1 83 ? -12.255 2.142 -4.453 1.00 97.38 83 PRO A O 1
ATOM 638 N N . GLU A 1 84 ? -12.636 2.257 -2.255 1.00 95.25 84 GLU A N 1
ATOM 639 C CA . GLU A 1 84 ? -14.094 2.159 -2.384 1.00 95.25 84 GLU A CA 1
ATOM 640 C C . GLU A 1 84 ? -14.701 3.446 -2.964 1.00 95.25 84 GLU A C 1
ATOM 642 O O . GLU A 1 84 ? -15.740 3.415 -3.633 1.00 95.25 84 GLU A O 1
ATOM 647 N N . ASN A 1 85 ? -14.066 4.590 -2.705 1.00 93.12 85 ASN A N 1
ATOM 648 C CA . ASN A 1 85 ? -14.506 5.887 -3.210 1.00 93.12 85 ASN A CA 1
ATOM 649 C C . ASN A 1 85 ? -14.348 6.035 -4.735 1.00 93.12 85 ASN A C 1
ATOM 651 O O . ASN A 1 85 ? -15.190 6.697 -5.336 1.00 93.12 85 ASN A O 1
ATOM 655 N N . ASP A 1 86 ? -13.384 5.343 -5.354 1.00 93.50 86 ASP A N 1
ATOM 656 C CA . ASP A 1 86 ? -13.233 5.233 -6.808 1.00 93.50 86 ASP A CA 1
ATOM 657 C C . ASP A 1 86 ? -12.628 3.880 -7.220 1.00 93.50 86 ASP A C 1
ATOM 659 O O . ASP A 1 86 ? -11.413 3.685 -7.304 1.00 93.50 86 ASP A O 1
ATOM 663 N N . THR A 1 87 ? -13.499 2.932 -7.567 1.00 88.88 87 THR A N 1
ATOM 664 C CA . THR A 1 87 ? -13.069 1.611 -8.048 1.00 88.88 87 THR A CA 1
ATOM 665 C C . THR A 1 87 ? -12.490 1.635 -9.473 1.00 88.88 87 THR A C 1
ATOM 667 O O . THR A 1 87 ? -12.140 0.585 -10.007 1.00 88.88 87 THR A O 1
ATOM 670 N N . GLY A 1 88 ? -12.353 2.790 -10.125 1.00 94.81 88 GLY A N 1
ATOM 671 C CA . GLY A 1 88 ? -11.499 2.954 -11.302 1.00 94.81 88 GLY A CA 1
ATOM 672 C C . GLY A 1 88 ? -10.006 3.006 -10.955 1.00 94.81 88 GLY A C 1
ATOM 673 O O . GLY A 1 88 ? -9.167 2.826 -11.843 1.00 94.81 88 GLY A O 1
ATOM 674 N N . LEU A 1 89 ? -9.668 3.213 -9.677 1.00 97.75 89 LEU A N 1
ATOM 675 C CA . LEU A 1 89 ? -8.302 3.347 -9.175 1.00 97.75 89 LEU A CA 1
ATOM 676 C C . LEU A 1 89 ? -7.826 2.110 -8.404 1.00 97.75 89 LEU A C 1
ATOM 678 O O . LEU A 1 89 ? -8.610 1.302 -7.903 1.00 97.75 89 LEU A O 1
ATOM 682 N N . CYS A 1 90 ? -6.507 1.951 -8.351 1.00 98.12 90 CYS A N 1
ATOM 683 C CA . CYS A 1 90 ? -5.783 0.870 -7.695 1.00 98.12 90 CYS A CA 1
ATOM 684 C C . CYS A 1 90 ? -4.636 1.472 -6.874 1.00 98.12 90 CYS A C 1
ATOM 686 O O . CYS A 1 90 ? -4.046 2.476 -7.284 1.00 98.12 90 CYS A O 1
ATOM 688 N N . LEU A 1 91 ? -4.276 0.827 -5.762 1.00 98.69 91 LEU A N 1
ATOM 689 C CA . LEU A 1 91 ? -3.013 1.071 -5.075 1.00 98.69 91 LEU A CA 1
ATOM 690 C C . LEU A 1 91 ? -1.862 0.730 -6.030 1.00 98.69 91 LEU A C 1
ATOM 692 O O . LEU A 1 91 ? -1.692 -0.418 -6.442 1.00 98.69 91 LEU A O 1
ATOM 696 N N . ASP A 1 92 ? -1.084 1.737 -6.392 1.00 98.56 92 ASP A N 1
ATOM 697 C CA . ASP A 1 92 ? -0.049 1.683 -7.418 1.00 98.56 92 ASP A CA 1
ATOM 698 C C . ASP A 1 92 ? 1.292 2.027 -6.781 1.00 98.56 92 ASP A C 1
ATOM 700 O O . ASP A 1 92 ? 1.456 3.104 -6.204 1.00 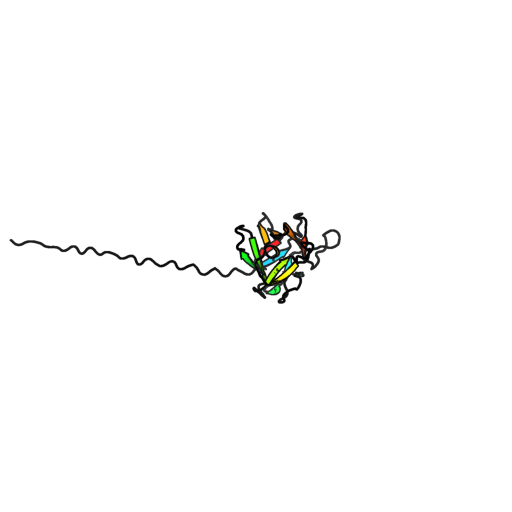98.56 92 ASP A O 1
ATOM 704 N N . GLN A 1 93 ? 2.262 1.119 -6.905 1.00 98.69 93 GLN A N 1
ATOM 705 C CA . GLN A 1 93 ? 3.653 1.498 -6.711 1.00 98.69 93 GLN A CA 1
ATOM 706 C C . GLN A 1 93 ? 4.129 2.205 -7.972 1.00 98.69 93 GLN A C 1
ATOM 708 O O . GLN A 1 93 ? 4.104 1.628 -9.066 1.00 98.69 93 GLN A O 1
ATOM 713 N N . HIS A 1 94 ? 4.607 3.435 -7.819 1.00 98.00 94 HIS A N 1
ATOM 714 C CA . HIS A 1 94 ? 5.110 4.190 -8.950 1.00 98.00 94 HIS A CA 1
ATOM 715 C C . HIS A 1 94 ? 6.436 3.608 -9.462 1.00 98.00 94 HIS A C 1
ATOM 717 O O . HIS A 1 94 ? 7.350 3.285 -8.696 1.00 98.00 94 HIS A O 1
ATOM 723 N N . TYR A 1 95 ? 6.544 3.505 -10.786 1.00 96.88 95 TYR A N 1
ATOM 724 C CA . TYR A 1 95 ? 7.750 3.104 -11.502 1.00 96.88 95 TYR A CA 1
ATOM 725 C C . TYR A 1 95 ? 8.210 4.247 -12.402 1.00 96.88 95 TYR A C 1
ATOM 727 O O . TYR A 1 95 ? 7.431 4.757 -13.208 1.00 96.88 95 TYR A O 1
ATOM 735 N N . SER A 1 96 ? 9.491 4.593 -12.295 1.00 94.00 96 SER A N 1
ATOM 736 C CA . SER A 1 96 ? 10.156 5.530 -13.201 1.00 94.00 96 SER A CA 1
ATOM 737 C C . SER A 1 96 ? 10.931 4.779 -14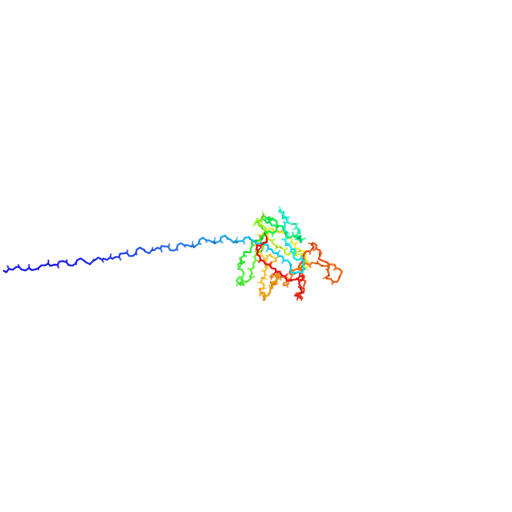.289 1.00 94.00 96 SER A C 1
ATOM 739 O O . SER A 1 96 ? 10.982 3.545 -14.307 1.00 94.00 96 SER A O 1
ATOM 741 N N . THR A 1 97 ? 11.589 5.516 -15.186 1.00 94.00 97 THR A N 1
ATOM 742 C CA . THR A 1 97 ? 12.517 4.945 -16.177 1.00 94.00 97 THR A CA 1
ATOM 743 C C . THR A 1 97 ? 13.696 4.206 -15.538 1.00 94.00 97 THR A C 1
ATOM 745 O O . THR A 1 97 ? 14.269 3.324 -16.172 1.00 94.00 97 THR A O 1
ATOM 748 N N . SER A 1 98 ? 14.028 4.518 -14.283 1.00 94.50 98 SER A N 1
ATOM 749 C CA . SER A 1 98 ? 15.131 3.904 -13.536 1.00 94.50 98 SER A CA 1
ATOM 750 C C . SER A 1 98 ? 14.705 2.712 -12.668 1.00 94.50 98 SER A C 1
ATOM 752 O O . SER A 1 98 ? 15.552 2.126 -11.999 1.00 94.50 98 SER A O 1
ATOM 754 N N . GLY A 1 99 ? 13.418 2.336 -12.663 1.00 95.62 99 GLY A N 1
ATOM 755 C CA . GLY A 1 99 ? 12.902 1.190 -11.905 1.00 95.62 99 GLY A CA 1
ATOM 756 C C . GLY A 1 99 ? 11.850 1.546 -10.840 1.00 95.62 99 GLY A C 1
ATOM 757 O O . GLY A 1 99 ? 11.219 2.606 -10.934 1.00 95.62 99 GLY A O 1
ATOM 758 N N . PRO A 1 100 ? 11.604 0.646 -9.861 1.00 97.44 100 PRO A N 1
ATOM 759 C CA . PRO A 1 100 ? 10.630 0.882 -8.796 1.00 97.44 100 PRO A CA 1
ATOM 760 C C . PRO A 1 100 ? 11.022 2.086 -7.940 1.00 97.44 100 PRO A C 1
ATOM 762 O O . PRO A 1 100 ? 12.193 2.276 -7.615 1.00 97.44 100 PRO A O 1
ATOM 765 N N . THR A 1 101 ? 10.026 2.869 -7.537 1.00 98.12 101 THR A N 1
ATOM 766 C CA . THR A 1 101 ? 10.181 3.928 -6.532 1.00 98.12 101 THR A CA 1
ATOM 767 C C . THR A 1 101 ? 9.466 3.536 -5.242 1.00 98.12 101 THR A C 1
ATOM 769 O O . THR A 1 101 ? 8.696 2.575 -5.217 1.00 98.12 101 THR A O 1
ATOM 772 N N . THR A 1 102 ? 9.716 4.264 -4.157 1.00 97.94 102 THR A N 1
ATOM 773 C CA . THR A 1 102 ? 9.033 4.047 -2.872 1.00 97.94 102 THR A CA 1
ATOM 774 C C . THR A 1 102 ? 7.624 4.645 -2.841 1.00 97.94 102 THR A C 1
ATOM 776 O O . THR A 1 102 ? 6.860 4.334 -1.934 1.00 97.94 102 THR A O 1
ATOM 779 N N . LEU A 1 103 ? 7.272 5.486 -3.818 1.00 98.25 103 LEU A N 1
ATOM 780 C CA . LEU A 1 103 ? 6.015 6.228 -3.850 1.00 98.25 103 LEU A CA 1
ATOM 781 C C . LEU A 1 103 ? 4.828 5.298 -4.109 1.00 98.25 103 LEU A C 1
ATOM 783 O O . LEU A 1 103 ? 4.825 4.522 -5.073 1.00 98.25 103 LEU A O 1
ATOM 787 N N . LEU A 1 104 ? 3.805 5.439 -3.268 1.00 98.62 104 LEU A N 1
ATOM 788 C CA . LEU A 1 104 ? 2.514 4.775 -3.399 1.00 98.62 104 LEU A CA 1
ATOM 789 C C . LEU A 1 104 ? 1.416 5.793 -3.651 1.00 98.62 104 LEU A C 1
ATOM 791 O O . LEU A 1 104 ? 1.345 6.821 -2.986 1.00 98.62 104 LEU A O 1
ATOM 795 N N . ARG A 1 105 ? 0.531 5.490 -4.596 1.00 98.25 105 ARG A N 1
ATOM 796 C CA . ARG A 1 105 ? -0.556 6.388 -5.000 1.00 98.25 105 ARG A CA 1
ATOM 797 C C . ARG A 1 105 ? -1.798 5.619 -5.411 1.00 98.25 105 ARG A C 1
ATOM 799 O O . ARG A 1 105 ? -1.719 4.440 -5.750 1.00 98.25 105 ARG A O 1
ATOM 806 N N . ALA A 1 106 ? -2.928 6.311 -5.456 1.00 98.12 106 ALA A N 1
ATOM 807 C CA . ALA A 1 106 ? -4.084 5.849 -6.207 1.00 98.12 106 ALA A CA 1
ATOM 808 C C . ALA A 1 106 ? -3.874 6.187 -7.692 1.00 98.12 106 ALA A C 1
ATOM 810 O O . ALA A 1 106 ? -3.675 7.347 -8.059 1.00 98.12 106 ALA A O 1
ATOM 811 N N . TRP A 1 107 ? -3.888 5.187 -8.571 1.00 98.06 107 TRP A N 1
ATOM 812 C CA . TRP A 1 107 ? -3.725 5.390 -10.015 1.00 98.06 107 TRP A CA 1
ATOM 813 C C . TRP A 1 107 ? -4.709 4.537 -10.811 1.00 98.06 107 TRP A C 1
ATOM 815 O O . TRP A 1 107 ? -5.238 3.553 -10.302 1.00 98.06 107 TRP A O 1
ATOM 825 N N . GLN A 1 108 ? -4.950 4.917 -12.068 1.00 97.81 108 GLN A N 1
ATOM 826 C CA . GLN A 1 108 ? -5.849 4.213 -12.985 1.00 97.81 108 GLN A CA 1
ATOM 827 C C . GLN A 1 108 ? -5.554 2.708 -12.993 1.00 97.81 108 GLN A C 1
ATOM 829 O O . GLN A 1 108 ? -4.433 2.287 -13.305 1.00 97.81 108 GLN A O 1
ATOM 834 N N . CYS A 1 109 ? -6.560 1.900 -12.659 1.00 97.06 109 CYS A N 1
ATOM 835 C CA . CYS A 1 109 ? -6.440 0.452 -12.667 1.00 97.06 109 CYS A CA 1
ATOM 836 C C . CYS A 1 109 ? -6.252 -0.064 -14.089 1.00 97.06 109 CYS A C 1
ATOM 838 O O . CYS A 1 109 ? -7.158 -0.017 -14.916 1.00 97.06 109 CYS A O 1
ATOM 840 N N . THR A 1 110 ? -5.093 -0.651 -14.337 1.00 96.19 110 THR A N 1
ATOM 841 C CA . THR A 1 110 ? -4.797 -1.415 -15.555 1.00 96.19 110 THR A CA 1
ATOM 842 C C . THR A 1 110 ? -4.533 -2.886 -15.242 1.00 96.19 110 THR A C 1
ATOM 844 O O . THR A 1 110 ? -4.499 -3.721 -16.141 1.00 96.19 110 THR A O 1
ATOM 847 N N . GLY A 1 111 ? -4.361 -3.223 -13.959 1.00 95.62 111 GLY A N 1
ATOM 848 C CA . GLY A 1 111 ? -4.133 -4.589 -13.506 1.00 95.62 111 GLY A CA 1
ATOM 849 C C . GLY A 1 111 ? -2.732 -5.112 -13.817 1.00 95.62 111 GLY A C 1
ATOM 850 O O . GLY A 1 111 ? -2.516 -6.322 -13.813 1.00 95.62 111 GLY A O 1
ATOM 851 N N . VAL A 1 112 ? -1.776 -4.232 -14.113 1.00 96.25 112 VAL A N 1
ATOM 852 C CA . VAL A 1 112 ? -0.363 -4.577 -14.330 1.00 96.25 112 VAL A CA 1
ATOM 853 C C . VAL A 1 112 ? 0.349 -4.908 -13.013 1.00 96.25 112 VAL A C 1
ATOM 855 O O . VAL A 1 112 ? -0.159 -4.635 -11.929 1.00 96.25 112 VAL A O 1
ATOM 858 N N . LEU A 1 113 ? 1.550 -5.491 -13.090 1.00 96.69 113 LEU A N 1
ATOM 859 C CA . LEU A 1 113 ? 2.239 -6.047 -11.917 1.00 96.69 113 LEU A CA 1
ATOM 860 C C . LEU A 1 113 ? 2.545 -5.026 -10.804 1.00 96.69 113 LEU A C 1
ATOM 862 O O . LEU A 1 113 ? 2.581 -5.413 -9.644 1.00 96.69 113 LEU A O 1
ATOM 866 N N . ASN A 1 114 ? 2.757 -3.740 -11.107 1.00 97.81 114 ASN A N 1
ATOM 867 C CA . ASN A 1 114 ? 3.015 -2.730 -10.066 1.00 97.81 114 ASN A CA 1
ATOM 868 C C . ASN A 1 114 ? 1.744 -2.248 -9.336 1.00 97.81 114 ASN A C 1
ATOM 870 O O . ASN A 1 114 ? 1.857 -1.465 -8.396 1.00 97.81 114 ASN A O 1
ATOM 874 N N . GLN A 1 115 ? 0.564 -2.731 -9.736 1.00 98.12 115 GLN A N 1
ATOM 875 C CA . GLN A 1 115 ? -0.733 -2.500 -9.077 1.00 98.12 115 GLN A CA 1
ATOM 876 C C . GLN A 1 115 ? -1.260 -3.748 -8.363 1.00 98.12 115 GLN A C 1
ATOM 878 O O . GLN A 1 115 ? -2.367 -3.759 -7.825 1.00 98.12 115 GLN A O 1
ATOM 883 N N . ARG A 1 116 ? -0.477 -4.822 -8.421 1.00 98.12 116 ARG A N 1
ATOM 884 C CA . ARG A 1 116 ? -0.784 -6.121 -7.855 1.00 98.12 116 ARG A CA 1
ATOM 885 C C . ARG A 1 116 ? -0.030 -6.296 -6.553 1.00 98.12 116 ARG A C 1
ATOM 887 O O . ARG A 1 116 ? 1.157 -5.974 -6.469 1.00 98.12 116 ARG A O 1
ATOM 894 N N . TRP A 1 117 ? -0.727 -6.811 -5.557 1.00 98.25 117 TRP A N 1
ATOM 895 C CA . TRP A 1 117 ? -0.239 -6.924 -4.198 1.00 98.25 117 TRP A CA 1
ATOM 896 C C . TRP A 1 117 ? -0.485 -8.335 -3.689 1.00 98.25 117 TRP A C 1
ATOM 898 O O . TRP A 1 117 ? -1.624 -8.795 -3.613 1.00 98.25 117 TRP A O 1
ATOM 908 N N . ILE A 1 118 ? 0.603 -9.017 -3.345 1.00 97.25 118 ILE A N 1
ATOM 909 C CA . ILE A 1 118 ? 0.574 -10.325 -2.713 1.00 97.25 118 ILE A CA 1
ATOM 910 C C . ILE A 1 118 ? 0.317 -10.128 -1.222 1.00 97.25 118 ILE A C 1
ATOM 912 O O . ILE A 1 118 ? 1.156 -9.562 -0.519 1.00 97.25 118 ILE A O 1
ATOM 916 N N . ILE A 1 119 ? -0.834 -10.593 -0.742 1.00 96.94 119 ILE A N 1
ATOM 917 C CA . ILE A 1 119 ? -1.210 -10.530 0.674 1.00 96.94 119 ILE A CA 1
ATOM 918 C C . ILE A 1 119 ? -0.878 -11.869 1.333 1.00 96.94 119 ILE A C 1
ATOM 920 O O . ILE A 1 119 ? -1.623 -12.843 1.236 1.00 96.94 119 ILE A O 1
ATOM 924 N N . SER A 1 120 ? 0.263 -11.930 2.006 1.00 95.38 120 SER A N 1
ATOM 925 C CA . SER A 1 120 ? 0.685 -13.101 2.771 1.00 95.38 120 SER A CA 1
ATOM 926 C C . SER A 1 120 ? 0.053 -13.062 4.158 1.00 95.38 120 SER A C 1
ATOM 928 O O . SER A 1 120 ? 0.441 -12.245 4.992 1.00 95.38 120 SER A O 1
ATOM 930 N N . VAL A 1 121 ? -0.918 -13.942 4.399 1.00 93.38 121 VAL A N 1
ATOM 931 C CA . VAL A 1 121 ? -1.604 -14.054 5.692 1.00 93.38 121 VAL A CA 1
ATOM 932 C C . VAL A 1 121 ? -0.669 -14.690 6.718 1.00 93.38 121 VAL A C 1
ATOM 934 O O . VAL A 1 121 ? -0.238 -15.832 6.550 1.00 93.38 121 VAL A O 1
ATOM 937 N N . GLY A 1 122 ? -0.333 -13.939 7.765 1.00 89.75 122 GLY A N 1
ATOM 938 C CA . GLY A 1 122 ? 0.426 -14.428 8.912 1.00 89.75 122 GLY A CA 1
ATOM 939 C C . GLY A 1 122 ? -0.484 -14.900 10.054 1.00 89.75 122 GLY A C 1
ATOM 940 O O . GLY A 1 122 ? -1.704 -14.767 9.976 1.00 89.75 122 GLY A O 1
ATOM 941 N N . PRO A 1 123 ? 0.092 -15.436 11.145 1.00 86.56 123 PRO A N 1
ATOM 942 C CA . PRO A 1 123 ? -0.679 -15.916 12.296 1.00 86.56 123 PRO A CA 1
ATOM 943 C C . PRO A 1 123 ? -1.402 -14.794 13.056 1.00 86.56 123 PRO A C 1
ATOM 945 O O . PRO A 1 123 ? -2.417 -15.053 13.695 1.00 86.56 123 PRO A O 1
ATOM 948 N N . THR A 1 124 ? -0.881 -13.565 12.983 1.00 89.88 124 THR A N 1
ATOM 949 C CA . THR A 1 124 ? -1.438 -12.392 13.674 1.00 89.88 124 THR A CA 1
ATOM 950 C C . THR A 1 124 ? -1.853 -11.314 12.683 1.00 89.88 124 THR A C 1
ATOM 952 O O . THR A 1 124 ? -2.973 -10.827 12.745 1.00 89.88 124 THR A O 1
ATOM 955 N N . ALA A 1 125 ? -0.964 -10.956 11.759 1.00 96.00 125 ALA A N 1
ATOM 956 C CA . ALA A 1 125 ? -1.170 -9.896 10.785 1.00 96.00 125 ALA A CA 1
ATOM 957 C C . ALA A 1 125 ? -0.636 -10.322 9.414 1.00 96.00 125 ALA A C 1
ATOM 959 O O . ALA A 1 125 ? 0.159 -11.259 9.300 1.00 96.00 125 ALA A O 1
ATOM 960 N N . ASN A 1 126 ? -1.069 -9.624 8.372 1.00 97.44 126 ASN A N 1
ATOM 961 C CA . ASN A 1 126 ? -0.645 -9.860 7.002 1.00 97.44 126 ASN A CA 1
ATOM 962 C C . ASN A 1 126 ? 0.642 -9.098 6.680 1.00 97.44 126 ASN A C 1
ATOM 964 O O . ASN A 1 126 ? 0.902 -8.020 7.213 1.00 97.44 126 ASN A O 1
ATOM 968 N N . THR A 1 127 ? 1.394 -9.605 5.710 1.00 97.44 127 THR A N 1
ATOM 969 C CA . THR A 1 127 ? 2.403 -8.833 4.980 1.00 97.44 127 THR A CA 1
ATOM 970 C C . THR A 1 127 ? 1.899 -8.584 3.565 1.00 97.44 127 THR A C 1
ATOM 972 O O . THR A 1 127 ? 1.395 -9.499 2.918 1.00 97.44 127 THR A O 1
ATOM 975 N N . ILE A 1 128 ? 2.038 -7.353 3.076 1.00 98.25 128 ILE A N 1
ATOM 976 C CA . ILE A 1 128 ? 1.546 -6.942 1.758 1.00 98.25 128 ILE A CA 1
ATOM 977 C C . ILE A 1 128 ? 2.752 -6.580 0.890 1.00 98.25 128 ILE A C 1
ATOM 979 O O . ILE A 1 128 ? 3.493 -5.659 1.222 1.00 98.25 128 ILE A O 1
ATOM 983 N N . MET A 1 129 ? 2.970 -7.313 -0.202 1.00 97.81 129 MET A N 1
ATOM 984 C CA . MET A 1 129 ? 4.138 -7.153 -1.079 1.00 97.81 129 MET A CA 1
ATOM 985 C C . MET A 1 129 ? 3.719 -6.793 -2.496 1.00 97.81 129 MET A C 1
ATOM 987 O O . MET A 1 129 ? 2.819 -7.416 -3.050 1.00 97.81 129 MET A O 1
ATOM 991 N N . ASN A 1 130 ? 4.392 -5.837 -3.126 1.00 98.06 130 ASN A N 1
ATOM 992 C CA . ASN A 1 130 ? 4.134 -5.536 -4.527 1.00 98.06 130 ASN A CA 1
ATOM 993 C C . ASN A 1 130 ? 4.597 -6.700 -5.417 1.00 98.06 130 ASN A C 1
ATOM 995 O O . ASN A 1 130 ? 5.743 -7.141 -5.327 1.00 98.06 130 ASN A O 1
ATOM 999 N N . ALA A 1 131 ? 3.736 -7.172 -6.316 1.00 96.69 131 ALA A N 1
ATOM 1000 C CA . ALA A 1 131 ? 4.013 -8.345 -7.141 1.00 96.69 131 ALA A CA 1
ATOM 1001 C C . ALA A 1 131 ? 5.137 -8.124 -8.171 1.00 96.69 131 ALA A C 1
ATOM 1003 O O . ALA A 1 131 ? 5.704 -9.094 -8.673 1.00 96.69 131 ALA A O 1
ATOM 1004 N N . ARG A 1 132 ? 5.471 -6.868 -8.510 1.00 96.31 132 ARG A N 1
ATOM 1005 C CA . ARG A 1 132 ? 6.551 -6.547 -9.455 1.00 96.31 132 ARG A CA 1
ATOM 1006 C C . ARG A 1 132 ? 7.895 -6.328 -8.775 1.00 96.31 132 ARG A C 1
ATOM 1008 O O . ARG A 1 132 ? 8.902 -6.829 -9.266 1.00 96.31 132 ARG A O 1
ATOM 1015 N N . SER A 1 133 ? 7.931 -5.516 -7.719 1.00 97.69 133 SER A N 1
ATOM 1016 C CA . SER A 1 133 ? 9.185 -5.128 -7.056 1.00 97.69 133 SER A CA 1
ATOM 1017 C C . SER A 1 133 ? 9.584 -6.064 -5.924 1.00 97.69 133 SER A C 1
ATOM 1019 O O . SER A 1 133 ? 10.737 -6.007 -5.512 1.00 97.69 133 SER A O 1
ATOM 1021 N N . VAL A 1 134 ? 8.642 -6.868 -5.414 1.00 96.62 134 VAL A N 1
ATOM 1022 C CA . VAL A 1 134 ? 8.722 -7.610 -4.143 1.00 96.62 134 VAL A CA 1
ATOM 1023 C C . VAL A 1 134 ? 9.011 -6.727 -2.918 1.00 96.62 134 VAL A C 1
ATOM 1025 O O . VAL A 1 134 ? 9.506 -7.204 -1.901 1.00 96.62 134 VAL A O 1
ATOM 1028 N N . TRP A 1 135 ? 8.693 -5.430 -3.000 1.00 98.31 135 TRP A N 1
ATOM 1029 C CA . TRP A 1 135 ? 8.815 -4.479 -1.890 1.00 98.31 135 TRP A CA 1
ATOM 1030 C C . TRP A 1 135 ? 7.580 -4.540 -0.992 1.00 98.31 135 TRP A C 1
ATOM 1032 O O . TRP A 1 135 ? 6.466 -4.754 -1.475 1.00 98.31 135 TRP A O 1
ATOM 1042 N N . CYS A 1 136 ? 7.777 -4.339 0.307 1.00 98.25 136 CYS A N 1
ATOM 1043 C CA . CYS A 1 136 ? 6.707 -4.409 1.297 1.00 98.25 136 CYS A CA 1
ATOM 1044 C C . CYS A 1 136 ? 5.986 -3.069 1.450 1.00 98.25 136 CYS A C 1
ATOM 1046 O O . CYS A 1 136 ? 6.624 -2.020 1.440 1.00 98.25 136 CYS A O 1
ATOM 1048 N N . LEU A 1 137 ? 4.667 -3.109 1.633 1.00 98.62 137 LEU A N 1
ATOM 1049 C CA . LEU A 1 137 ? 3.895 -1.967 2.110 1.00 98.62 137 LEU A CA 1
ATOM 1050 C C . LEU A 1 137 ? 4.351 -1.630 3.534 1.00 98.62 137 LEU A C 1
ATOM 1052 O O . LEU A 1 137 ? 4.337 -2.495 4.414 1.00 98.62 137 LEU A O 1
ATOM 1056 N N . ASP A 1 138 ? 4.763 -0.389 3.749 1.00 97.81 138 ASP A N 1
ATOM 1057 C CA . ASP A 1 138 ? 5.443 0.039 4.966 1.00 97.81 138 ASP A CA 1
ATOM 1058 C C . ASP A 1 138 ? 4.944 1.421 5.385 1.00 97.81 138 ASP A C 1
ATOM 1060 O O . ASP A 1 138 ? 4.993 2.369 4.599 1.00 97.81 138 ASP A O 1
ATOM 1064 N N . GLN A 1 139 ? 4.453 1.543 6.618 1.00 97.19 139 GLN A N 1
ATOM 1065 C CA . GLN A 1 139 ? 4.218 2.855 7.206 1.00 97.19 139 GLN A CA 1
ATOM 1066 C C . GLN A 1 139 ? 5.533 3.409 7.750 1.00 97.19 139 GLN A C 1
ATOM 1068 O O . GLN A 1 139 ? 6.158 2.828 8.641 1.00 97.19 139 GLN A O 1
ATOM 1073 N N . SER A 1 140 ? 5.914 4.588 7.270 1.00 94.44 140 SER A N 1
ATOM 1074 C CA . SER A 1 140 ? 7.104 5.276 7.755 1.00 94.44 140 SER A CA 1
ATOM 1075 C C . SER A 1 140 ? 6.925 5.741 9.198 1.00 94.44 140 SER A C 1
ATOM 1077 O O . SER A 1 140 ? 5.834 6.106 9.637 1.00 94.44 140 SER A O 1
ATOM 1079 N N . HIS A 1 141 ? 8.028 5.743 9.936 1.00 89.69 141 HIS A N 1
ATOM 1080 C CA . HIS A 1 141 ? 8.078 6.194 11.319 1.00 89.69 141 HIS A CA 1
ATOM 1081 C C . HIS A 1 141 ? 9.288 7.104 11.537 1.00 89.69 141 HIS A C 1
ATOM 1083 O O . HIS A 1 141 ? 10.358 6.885 10.964 1.00 89.69 141 HIS A O 1
ATOM 1089 N N . ALA A 1 142 ? 9.123 8.106 12.396 1.00 80.12 142 ALA A N 1
ATOM 1090 C CA . ALA A 1 142 ? 10.204 8.942 12.902 1.00 80.12 142 ALA A CA 1
ATOM 1091 C C . ALA A 1 142 ? 10.845 8.327 14.165 1.00 80.12 142 ALA A C 1
ATOM 1093 O O . ALA A 1 142 ? 10.375 7.315 14.699 1.00 80.12 142 ALA A O 1
ATOM 1094 N N . ASP A 1 143 ? 11.944 8.935 14.624 1.00 77.25 143 ASP A N 1
ATOM 1095 C CA . ASP A 1 143 ? 12.594 8.662 15.914 1.00 77.25 143 ASP A CA 1
ATOM 1096 C C . ASP A 1 143 ? 12.854 7.171 16.188 1.00 77.25 143 ASP A C 1
ATOM 1098 O O . ASP A 1 143 ? 12.359 6.594 17.156 1.00 77.25 143 ASP A O 1
ATOM 1102 N N . ASN A 1 144 ? 13.637 6.524 15.316 1.00 75.56 144 ASN A N 1
ATOM 1103 C CA . ASN A 1 144 ? 13.978 5.095 15.412 1.00 75.56 144 ASN A CA 1
ATOM 1104 C C . ASN A 1 144 ? 12.748 4.170 15.486 1.00 75.56 144 ASN A C 1
ATOM 1106 O O . ASN A 1 144 ? 12.725 3.218 16.265 1.00 75.56 144 ASN A O 1
ATOM 1110 N N . ASN A 1 145 ? 11.741 4.426 14.649 1.00 71.94 145 ASN A N 1
ATOM 1111 C CA . ASN A 1 145 ? 10.533 3.604 14.530 1.00 71.94 145 ASN A CA 1
ATOM 1112 C C . ASN A 1 145 ? 9.568 3.687 15.735 1.00 71.94 145 ASN A C 1
ATOM 1114 O O . ASN A 1 145 ? 8.863 2.724 16.050 1.00 71.94 145 ASN A O 1
ATOM 1118 N N . THR A 1 146 ? 9.544 4.824 16.443 1.00 78.19 146 THR A N 1
ATOM 1119 C CA . THR A 1 146 ? 8.694 4.998 17.638 1.00 78.19 146 THR A CA 1
ATOM 1120 C C . THR A 1 146 ? 7.461 5.858 17.396 1.00 78.19 146 THR A C 1
ATOM 1122 O O . THR A 1 146 ? 6.433 5.607 18.023 1.00 78.19 146 THR A O 1
ATOM 1125 N N . VAL A 1 147 ? 7.522 6.809 16.461 1.00 83.12 147 VAL A N 1
ATOM 1126 C CA . VAL A 1 147 ? 6.405 7.711 16.150 1.00 83.12 147 VAL A CA 1
ATOM 1127 C C . VAL A 1 147 ? 5.923 7.450 14.723 1.00 83.12 147 VAL A C 1
ATOM 1129 O O . VAL A 1 147 ? 6.692 7.694 13.789 1.00 83.12 147 VAL A O 1
ATOM 1132 N N . PRO A 1 148 ? 4.691 6.952 14.512 1.00 87.88 148 PRO A N 1
ATOM 1133 C CA . PRO A 1 148 ? 4.166 6.760 13.165 1.00 87.88 148 PRO A CA 1
ATOM 1134 C C . PRO A 1 148 ? 3.989 8.099 12.448 1.00 87.88 148 PRO A C 1
ATOM 1136 O O . PRO A 1 148 ? 3.560 9.084 13.050 1.00 87.88 148 PRO A O 1
ATOM 1139 N N . THR A 1 149 ? 4.295 8.134 11.151 1.00 94.38 149 THR A N 1
ATOM 1140 C CA . THR A 1 149 ? 3.945 9.267 10.285 1.00 94.38 149 THR A CA 1
ATOM 1141 C C . THR A 1 149 ? 2.755 8.906 9.399 1.00 94.38 149 THR A C 1
ATOM 1143 O O . THR A 1 149 ? 2.376 7.740 9.276 1.00 94.38 149 THR A O 1
ATOM 1146 N N . SER A 1 150 ? 2.156 9.904 8.747 1.00 96.19 150 SER A N 1
ATOM 1147 C CA . SER A 1 150 ? 1.118 9.668 7.737 1.00 96.19 150 SER A CA 1
ATOM 1148 C C . SER A 1 150 ? 1.674 9.077 6.435 1.00 96.19 150 SER A C 1
ATOM 1150 O O . SER A 1 150 ? 0.914 8.758 5.526 1.00 96.19 150 SER A O 1
ATOM 1152 N N . THR A 1 151 ? 2.991 8.927 6.301 1.00 96.81 151 THR A N 1
ATOM 1153 C CA . THR A 1 151 ? 3.613 8.452 5.067 1.00 96.81 151 THR A CA 1
ATOM 1154 C C . THR A 1 151 ? 3.578 6.929 5.001 1.00 96.81 151 THR A C 1
ATOM 1156 O O . THR A 1 151 ? 3.992 6.239 5.932 1.00 96.81 151 THR A O 1
ATOM 1159 N N . VAL A 1 152 ? 3.149 6.402 3.858 1.00 97.69 152 VAL A N 1
ATOM 1160 C CA . VAL A 1 152 ? 3.208 4.977 3.528 1.00 97.69 152 VAL A CA 1
ATOM 1161 C C . VAL A 1 152 ? 3.974 4.796 2.223 1.00 97.69 152 VAL A C 1
ATOM 1163 O O . VAL A 1 152 ? 3.811 5.565 1.277 1.00 97.69 152 VAL A O 1
ATOM 1166 N N . VAL A 1 153 ? 4.849 3.798 2.179 1.00 98.12 153 VAL A N 1
ATOM 1167 C CA . VAL A 1 153 ? 5.786 3.579 1.076 1.00 98.12 153 VAL A CA 1
ATOM 1168 C C . VAL A 1 153 ? 5.845 2.111 0.673 1.00 98.12 153 VAL A C 1
ATOM 1170 O O . VAL A 1 153 ? 5.485 1.217 1.436 1.00 98.12 153 VAL A O 1
ATOM 1173 N N . ALA A 1 154 ? 6.347 1.853 -0.533 1.00 98.38 154 ALA A N 1
ATOM 1174 C CA . ALA A 1 154 ? 6.925 0.558 -0.864 1.00 98.38 154 ALA A CA 1
ATOM 1175 C C . ALA A 1 154 ? 8.371 0.529 -0.365 1.00 98.38 154 ALA A C 1
ATOM 1177 O O . ALA A 1 154 ? 9.210 1.294 -0.842 1.00 98.38 154 ALA A O 1
ATOM 1178 N N . TRP A 1 155 ? 8.682 -0.364 0.567 1.00 97.75 155 TRP A N 1
ATOM 1179 C CA . TRP A 1 155 ? 10.009 -0.485 1.149 1.00 97.75 155 TRP A CA 1
ATOM 1180 C C . TRP A 1 155 ? 10.791 -1.680 0.568 1.00 97.75 155 TRP A C 1
ATOM 1182 O O . TRP A 1 155 ? 10.286 -2.808 0.591 1.00 97.75 155 TRP A O 1
ATOM 1192 N N . PRO A 1 156 ? 12.040 -1.489 0.083 1.00 96.75 156 PRO A N 1
ATOM 1193 C CA . PRO A 1 156 ? 12.797 -2.527 -0.628 1.00 96.75 156 PRO A CA 1
ATOM 1194 C C . PRO A 1 156 ? 13.082 -3.825 0.127 1.00 96.75 156 PRO A C 1
ATOM 1196 O O . PRO A 1 156 ? 13.428 -4.828 -0.495 1.00 96.75 156 PRO A O 1
ATOM 1199 N N . ARG A 1 157 ? 13.012 -3.816 1.460 1.00 93.50 157 ARG A N 1
ATOM 1200 C CA . ARG A 1 157 ? 13.356 -4.970 2.299 1.00 93.50 157 ARG A CA 1
ATOM 1201 C C . ARG A 1 157 ? 12.245 -5.275 3.285 1.00 93.50 157 ARG A C 1
ATOM 1203 O O . ARG A 1 157 ? 12.093 -4.573 4.276 1.00 93.50 157 ARG A O 1
ATOM 1210 N N . CYS A 1 158 ? 11.542 -6.374 3.072 1.00 95.19 158 CYS A N 1
ATOM 1211 C CA . CYS A 1 158 ? 10.589 -6.887 4.045 1.00 95.19 158 CYS A CA 1
ATOM 1212 C C . CYS A 1 158 ? 11.320 -7.336 5.323 1.00 95.19 158 CYS A C 1
ATOM 1214 O O . CYS A 1 158 ? 11.919 -8.408 5.357 1.00 95.19 158 CYS A O 1
ATOM 1216 N N . HIS A 1 159 ? 11.311 -6.496 6.355 1.00 93.25 159 HIS A N 1
ATOM 1217 C CA . HIS A 1 159 ? 11.890 -6.767 7.674 1.00 93.25 159 HIS A CA 1
ATOM 1218 C C . HIS A 1 159 ? 10.840 -7.189 8.707 1.00 93.25 159 HIS A C 1
ATOM 1220 O O . HIS A 1 159 ? 11.206 -7.529 9.828 1.00 93.25 159 HIS A O 1
ATOM 1226 N N . LEU A 1 160 ? 9.555 -7.185 8.328 1.00 91.00 160 LEU A N 1
ATOM 1227 C CA . LEU A 1 160 ? 8.435 -7.777 9.073 1.00 91.00 160 LEU A CA 1
ATOM 1228 C C . LEU A 1 160 ? 8.235 -7.213 10.489 1.00 91.00 160 LEU A C 1
ATOM 1230 O O . LEU A 1 160 ? 7.599 -7.848 11.329 1.00 91.00 160 LEU A O 1
ATOM 1234 N N . GLN A 1 161 ? 8.760 -6.013 10.740 1.00 92.88 161 GLN A N 1
ATOM 1235 C CA . GLN A 1 161 ? 8.432 -5.246 11.940 1.00 92.88 161 GLN A CA 1
ATOM 1236 C C . GLN A 1 161 ? 6.979 -4.770 11.853 1.00 92.88 161 GLN A C 1
ATOM 1238 O O . GLN A 1 161 ? 6.393 -4.765 10.770 1.00 92.88 161 GLN A O 1
ATOM 1243 N N . ASP A 1 162 ? 6.408 -4.353 12.980 1.00 94.19 162 ASP A N 1
ATOM 1244 C CA . ASP A 1 162 ? 4.985 -4.008 13.092 1.00 94.19 162 ASP A CA 1
ATOM 1245 C C . ASP A 1 162 ? 4.525 -2.959 12.062 1.00 94.19 162 ASP A C 1
ATOM 1247 O O . ASP A 1 162 ? 3.384 -2.991 11.613 1.00 94.19 162 ASP A O 1
ATOM 1251 N N . ASN A 1 163 ? 5.415 -2.068 11.610 1.00 95.12 163 ASN A N 1
ATOM 1252 C CA . ASN A 1 163 ? 5.111 -1.069 10.583 1.00 95.12 163 ASN A CA 1
ATOM 1253 C C . ASN A 1 163 ? 4.970 -1.644 9.153 1.00 95.12 163 ASN A C 1
ATOM 1255 O O . ASN A 1 163 ? 4.527 -0.931 8.254 1.00 95.12 163 ASN A O 1
ATOM 1259 N N . GLN A 1 164 ? 5.283 -2.927 8.946 1.00 96.50 164 GLN A N 1
ATOM 1260 C CA . GLN A 1 164 ? 5.035 -3.711 7.724 1.00 96.50 164 GLN A CA 1
ATOM 1261 C C . GLN A 1 164 ? 3.982 -4.811 7.925 1.00 96.50 164 GLN A C 1
ATOM 1263 O O . GLN A 1 164 ? 3.783 -5.662 7.051 1.00 96.50 164 GLN A O 1
ATOM 1268 N N . GLN A 1 165 ? 3.331 -4.820 9.086 1.00 97.38 165 GLN A N 1
ATOM 1269 C CA . GLN A 1 165 ? 2.268 -5.750 9.416 1.00 97.38 165 GLN A CA 1
ATOM 1270 C C . GLN A 1 165 ? 0.923 -5.041 9.297 1.00 97.38 165 GLN A C 1
ATOM 1272 O O . GLN A 1 165 ? 0.726 -3.941 9.812 1.00 97.38 165 GLN A O 1
ATOM 1277 N N . TRP A 1 166 ? 0.001 -5.677 8.584 1.00 98.19 166 TRP A N 1
ATOM 1278 C CA . TRP A 1 166 ? -1.256 -5.071 8.174 1.00 98.19 1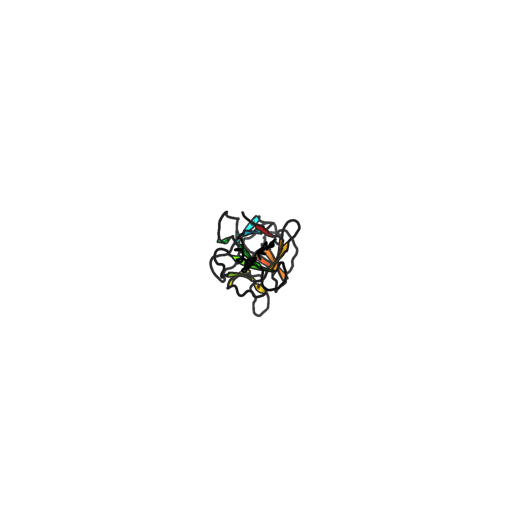66 TRP A 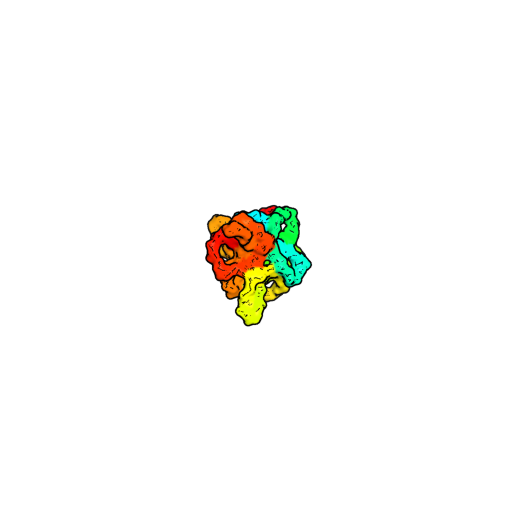CA 1
ATOM 1279 C C . TRP A 1 166 ? -2.417 -5.981 8.506 1.00 98.19 166 TRP A C 1
ATOM 1281 O O . TRP A 1 166 ? -2.380 -7.188 8.277 1.00 98.19 166 TRP A O 1
ATOM 1291 N N . PHE A 1 167 ? -3.488 -5.387 8.982 1.00 97.75 167 PHE A N 1
ATOM 1292 C CA . PHE A 1 167 ? -4.750 -6.064 9.191 1.00 97.75 167 PHE A CA 1
ATOM 1293 C C . PHE A 1 167 ? -5.775 -5.565 8.175 1.00 97.75 167 PHE A C 1
ATOM 1295 O O . PHE A 1 167 ? -5.640 -4.472 7.621 1.00 97.75 167 PHE A O 1
ATOM 1302 N N . ASN A 1 168 ? -6.808 -6.366 7.943 1.00 95.50 168 ASN A N 1
ATOM 1303 C CA . ASN A 1 168 ? -7.907 -6.038 7.050 1.00 95.50 168 ASN A CA 1
ATOM 1304 C C . ASN A 1 168 ? -9.242 -6.472 7.663 1.00 95.50 168 ASN A C 1
ATOM 1306 O O . ASN A 1 168 ? -9.328 -7.528 8.288 1.00 95.50 168 ASN A O 1
ATOM 1310 N N . GLY A 1 169 ? -10.285 -5.660 7.503 1.00 94.06 169 GLY A N 1
ATOM 1311 C CA . GLY A 1 169 ? -11.586 -5.914 8.125 1.00 94.06 169 GLY A CA 1
ATOM 1312 C C . GLY A 1 169 ? -12.415 -4.650 8.323 1.00 94.06 169 GLY A C 1
ATOM 1313 O O . GLY A 1 169 ? -12.120 -3.607 7.748 1.00 94.06 169 GLY A O 1
ATOM 1314 N N . VAL A 1 170 ? -13.473 -4.745 9.123 1.00 90.44 170 VAL A N 1
ATOM 1315 C CA . VAL A 1 170 ? -14.342 -3.604 9.445 1.00 90.44 170 VAL A CA 1
ATOM 1316 C C . VAL A 1 170 ? -13.842 -2.922 10.718 1.00 90.44 170 VAL A C 1
ATOM 1318 O O . VAL A 1 170 ? -13.579 -3.610 11.705 1.00 90.44 170 VAL A O 1
ATOM 1321 N N . ARG A 1 171 ? -13.747 -1.588 10.688 1.00 83.56 171 ARG A N 1
ATOM 1322 C CA . ARG A 1 171 ? -13.531 -0.714 11.848 1.00 83.56 171 ARG A CA 1
ATOM 1323 C C . ARG A 1 171 ? -14.593 0.381 11.933 1.00 83.56 171 ARG A C 1
ATOM 1325 O O . ARG A 1 171 ? -15.138 0.787 10.880 1.00 83.56 171 ARG A O 1
#

pLDDT: mean 87.71, std 16.48, range [39.84, 98.69]

Nearest PDB structures (foldseek):
  2x2t-assembly1_A-2  TM=7.685E-01  e=3.462E-06  Sclerotinia sclerotiorum
  2y9g-assembly1_A  TM=7.681E-01  e=3.850E-06  Laetiporus sulphureus
  4i4o-assembly1_A  TM=7.429E-01  e=4.762E-06  Boletus edulis
  8b97-assembly1_A  TM=7.851E-01  e=1.454E-05  Laccaria bicolor S238N-H53
  1w3a-assembly1_A  TM=7.473E-01  e=4.683E-05  Laetiporus sulphureus

Sequence (171 aa):
MRSIFRWFAVLVASALGAAVGPLPASAQASQNLWNAKSDWCLESQNQANVEVFMSECISGQREQKWVLVPAAGGHPNDYLIKPENDTGLCLDQHYSTSGPTTLLRAWQCTGVLNQRWIISVGPTANTIMNARSVWCLDQSHADNNTVPTSTVVAWPRCHLQDNQQWFNGVR

Secondary structure (DSSP, 8-state):
--------------------PPPP-PPPPEEEEEETTT-EEEE--SSTTEE-EEEE--TT-GGGEEEEEE-TTS-TTEEEEEESS-TTEEEEEEEETTEEEEEEEEEE----GGGEEEEEE-SSSEEEEETTT-PEEEEEEETTTTEEEEEEEEESS----GGG-EEEE--

InterPro domains:
  IPR000772 Ricin B, lectin domain [PF00652] (33-166)
  IPR035992 Ricin B-like lectins [SSF50370] (30-167)

Mean predicted aligned error: 9.18 Å

Solvent-accessible surface area (backbone atoms only — not comparable to full-atom values): 9672 Å² total; per-residue (Å²): 139,88,84,88,84,85,82,82,82,82,82,80,81,79,78,79,74,79,80,81,66,83,74,76,80,75,79,69,67,71,22,32,40,30,32,66,62,72,62,23,19,46,31,44,63,88,46,75,79,35,62,34,33,40,42,78,69,58,72,82,46,46,43,32,20,30,28,70,40,78,40,96,77,80,48,96,45,29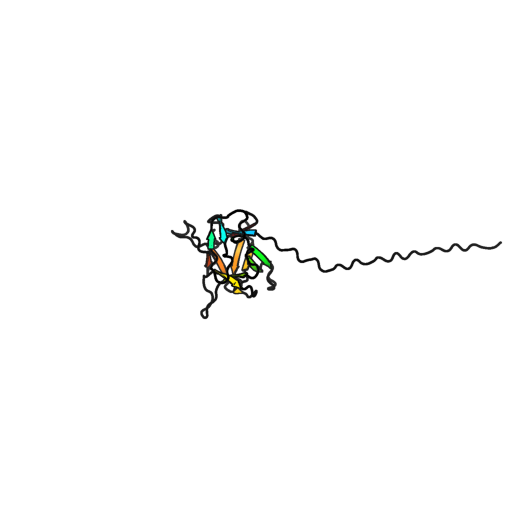,20,32,45,18,39,62,65,40,74,64,25,16,48,26,48,43,67,58,98,91,41,82,46,42,52,30,22,28,27,76,58,78,80,48,51,50,30,26,32,34,53,46,80,49,101,86,39,24,37,42,25,31,64,60,78,62,16,20,47,27,49,43,49,43,82,92,72,71,43,74,46,45,48,42,29,40,35,86,67,75,77,76,46,48,44,31,23,34,44,75,43,88,101

Radius of gyration: 25.24 Å; Cα contacts (8 Å, |Δi|>4): 383; chains: 1; bounding box: 79×78×40 Å

Foldseek 3Di:
DDDDDDDDDDDDPDPPDDPPDPDPDPDFDKKWKAFQQPRWTWFADLDAPAFIWTDHDDAPDQRRIWGWAAAPPPDPQKTFTAGRSDNQWTFFQDADPVGTDFTTHTHGDPRDQRRIWRWDDDPPFTWIARRVQRFTWFFDAPDVRNHTDGDITRHNDPPPPRRRTMDIGHD

Organism: NCBI:txid1223317